Protein AF-A0A0D0QEH0-F1 (afdb_monomer_lite)

Secondary structure (DSSP, 8-state):
----SS-HHHHHHHHHHHHS-HHHHHHHHT-SS--TTTTT-B-TTSPBEEEEEEEETTEEEEEEEEHHHHTT-TT----S-SEEEHHHHHHHHHHHHHHHHT-HHHHHHHHHHHHHH-TT--HHHHHHHHHHTT--

Sequence (136 aa):
MHEPIVDLELWDAAHAVLSGNRNQRAGRTRSNEPALLRGLILTGTGAAMTPHHTKKGNRRYCYYVSMDVIQKRPTAKLRGPQRRPAAMVEEAVIGEIRRLLRAPDVIARTARALKKERSDLDEGTVTATFTQFEDL

Structure (mmCIF, N/CA/C/O backbone):
data_AF-A0A0D0QEH0-F1
#
_entry.id   AF-A0A0D0QEH0-F1
#
loop_
_atom_site.group_PDB
_atom_site.id
_atom_site.type_symbol
_atom_site.label_atom_id
_atom_site.label_alt_id
_atom_site.label_comp_id
_atom_site.label_asym_id
_atom_site.label_entity_id
_atom_site.label_seq_id
_atom_site.pdbx_PDB_ins_code
_atom_site.Cartn_x
_atom_site.Cartn_y
_atom_site.Cartn_z
_atom_site.occupancy
_atom_site.B_iso_or_equiv
_atom_site.auth_seq_id
_atom_site.auth_comp_id
_atom_site.auth_asym_id
_atom_site.auth_atom_id
_atom_site.pdbx_PDB_model_num
ATOM 1 N N . MET A 1 1 ? 5.332 -56.056 -3.956 1.00 58.22 1 MET A N 1
ATOM 2 C CA . MET A 1 1 ? 5.075 -55.045 -2.908 1.00 58.22 1 MET A CA 1
ATOM 3 C C . MET A 1 1 ? 6.423 -54.419 -2.592 1.00 58.22 1 MET A C 1
ATOM 5 O O . MET A 1 1 ? 7.369 -55.186 -2.479 1.00 58.22 1 MET A O 1
ATOM 9 N N . HIS A 1 2 ? 6.559 -53.093 -2.620 1.00 75.75 2 HIS A N 1
ATOM 10 C CA . HIS A 1 2 ? 7.855 -52.424 -2.452 1.00 75.75 2 HIS A CA 1
ATOM 11 C C . HIS A 1 2 ? 7.917 -51.716 -1.100 1.00 75.75 2 HIS A C 1
ATOM 13 O O . HIS A 1 2 ? 6.902 -51.199 -0.636 1.00 75.75 2 HIS A O 1
ATOM 19 N N . GLU A 1 3 ? 9.104 -51.720 -0.501 1.00 80.56 3 GLU A N 1
ATOM 20 C CA . GLU A 1 3 ? 9.405 -50.990 0.728 1.00 80.56 3 GLU A CA 1
ATOM 21 C C . GLU A 1 3 ? 9.300 -49.476 0.459 1.00 80.56 3 GLU A C 1
ATOM 23 O O . GLU A 1 3 ? 9.812 -49.008 -0.570 1.00 80.56 3 GLU A O 1
ATOM 28 N N . PRO A 1 4 ? 8.649 -48.694 1.335 1.00 82.50 4 PRO A N 1
ATOM 29 C CA . PRO A 1 4 ? 8.629 -47.244 1.213 1.00 82.50 4 PRO A CA 1
ATOM 30 C C . PRO A 1 4 ? 10.045 -46.667 1.323 1.00 82.50 4 PRO A C 1
ATOM 32 O O . PRO A 1 4 ? 10.810 -47.013 2.217 1.00 82.50 4 PRO A O 1
ATOM 35 N N . ILE A 1 5 ? 10.384 -45.748 0.418 1.00 88.75 5 ILE A N 1
ATOM 36 C CA . ILE A 1 5 ? 11.682 -45.048 0.415 1.00 88.75 5 ILE A CA 1
ATOM 37 C C . ILE A 1 5 ? 11.715 -43.943 1.483 1.00 88.75 5 ILE A C 1
ATOM 39 O O . ILE A 1 5 ? 12.780 -43.556 1.961 1.00 88.75 5 ILE A O 1
ATOM 43 N N . VAL A 1 6 ? 10.545 -43.413 1.838 1.00 88.81 6 VAL A N 1
ATOM 44 C CA . VAL A 1 6 ? 10.375 -42.321 2.793 1.00 88.81 6 VAL A CA 1
ATOM 45 C C . VAL A 1 6 ? 9.296 -42.727 3.781 1.00 88.81 6 VAL A C 1
ATOM 47 O O . VAL A 1 6 ? 8.277 -43.294 3.384 1.00 88.81 6 VAL A O 1
ATOM 50 N N . ASP A 1 7 ? 9.535 -42.428 5.051 1.00 89.50 7 ASP A N 1
ATOM 51 C CA . ASP A 1 7 ? 8.558 -42.642 6.108 1.00 89.50 7 ASP A CA 1
ATOM 52 C C . ASP A 1 7 ? 7.293 -41.797 5.886 1.00 89.50 7 ASP A C 1
ATOM 54 O O . ASP A 1 7 ? 7.357 -40.660 5.402 1.00 89.50 7 ASP A O 1
ATOM 58 N N . LEU A 1 8 ? 6.137 -42.361 6.238 1.00 86.62 8 LEU A N 1
ATOM 59 C CA . LEU A 1 8 ? 4.838 -41.750 5.971 1.00 86.62 8 LEU A CA 1
ATOM 60 C C . LEU A 1 8 ? 4.656 -40.458 6.775 1.00 86.62 8 LEU A C 1
ATOM 62 O O . LEU A 1 8 ? 4.140 -39.478 6.242 1.00 86.62 8 LEU A O 1
ATOM 66 N N . GLU A 1 9 ? 5.158 -40.405 8.012 1.00 87.81 9 GLU A N 1
ATOM 67 C CA . GLU A 1 9 ? 5.093 -39.187 8.826 1.00 87.81 9 GLU A CA 1
ATOM 68 C C . GLU A 1 9 ? 5.907 -38.044 8.201 1.00 87.81 9 GLU A C 1
ATOM 70 O O . GLU A 1 9 ? 5.455 -36.897 8.148 1.00 87.81 9 GLU A O 1
ATOM 75 N N . LEU A 1 10 ? 7.092 -38.351 7.660 1.00 89.06 10 LEU A N 1
ATOM 76 C CA . LEU A 1 10 ? 7.929 -37.373 6.962 1.00 89.06 10 LEU A CA 1
ATOM 77 C C . LEU A 1 10 ? 7.284 -36.906 5.648 1.00 89.06 10 LEU A C 1
ATOM 79 O O . LEU A 1 10 ? 7.356 -35.721 5.302 1.00 89.06 10 LEU A O 1
ATOM 83 N N . TRP A 1 11 ? 6.641 -37.822 4.927 1.00 89.44 11 TRP A N 1
ATOM 84 C CA . TRP A 1 11 ? 5.890 -37.528 3.710 1.00 89.44 11 TRP A CA 1
ATOM 85 C C . TRP A 1 11 ? 4.718 -36.576 3.980 1.00 89.44 11 TRP A C 1
ATOM 87 O O . TRP A 1 11 ? 4.594 -35.536 3.323 1.00 89.44 11 TRP A O 1
ATOM 97 N N . ASP A 1 12 ? 3.914 -36.875 4.997 1.00 87.94 12 ASP A N 1
ATOM 98 C CA . ASP A 1 12 ? 2.760 -36.065 5.378 1.00 87.94 12 ASP A CA 1
ATOM 99 C C . ASP A 1 12 ? 3.184 -34.697 5.918 1.00 87.94 12 ASP A C 1
ATOM 101 O O . ASP A 1 12 ? 2.591 -33.679 5.552 1.00 87.94 12 ASP A O 1
ATOM 105 N N . ALA A 1 13 ? 4.267 -34.624 6.698 1.00 84.25 13 ALA A N 1
ATOM 106 C CA . ALA A 1 13 ? 4.836 -33.356 7.148 1.00 84.25 13 ALA A CA 1
ATOM 107 C C . ALA A 1 13 ? 5.310 -32.488 5.967 1.00 84.25 13 ALA A C 1
ATOM 109 O O . ALA A 1 13 ? 5.016 -31.288 5.906 1.00 84.25 13 ALA A O 1
ATOM 110 N N . ALA A 1 14 ? 5.998 -33.081 4.984 1.00 84.88 14 ALA A N 1
ATOM 111 C CA . ALA A 1 14 ? 6.419 -32.374 3.778 1.00 84.88 14 ALA A CA 1
ATOM 112 C C . ALA A 1 14 ? 5.214 -31.890 2.955 1.00 84.88 14 ALA A C 1
ATOM 114 O O . ALA A 1 14 ? 5.211 -30.757 2.461 1.00 84.88 14 ALA A O 1
ATOM 115 N N . HIS A 1 15 ? 4.162 -32.701 2.840 1.00 82.94 15 HIS A N 1
ATOM 116 C CA . HIS A 1 15 ? 2.932 -32.321 2.152 1.00 82.94 15 HIS A CA 1
ATOM 117 C C . HIS A 1 15 ? 2.107 -31.272 2.897 1.00 82.94 15 HIS A C 1
ATOM 119 O O . HIS A 1 15 ? 1.581 -30.369 2.247 1.00 82.94 15 HIS A O 1
ATOM 125 N N . ALA A 1 16 ? 2.065 -31.294 4.227 1.00 83.12 16 ALA A N 1
ATOM 126 C CA . ALA A 1 16 ? 1.461 -30.240 5.039 1.00 83.12 16 ALA A CA 1
ATOM 127 C C . ALA A 1 16 ? 2.202 -28.906 4.870 1.00 83.12 16 ALA A C 1
ATOM 129 O O . ALA A 1 16 ? 1.586 -27.844 4.756 1.00 83.12 16 ALA A O 1
ATOM 130 N N . VAL A 1 17 ? 3.535 -28.946 4.765 1.00 73.69 17 VAL A N 1
ATOM 131 C CA . VAL A 1 17 ? 4.307 -27.762 4.391 1.00 73.69 17 VAL A CA 1
ATOM 132 C C . VAL A 1 17 ? 3.910 -27.333 2.982 1.00 73.69 17 VAL A C 1
ATOM 134 O O . VAL A 1 17 ? 3.536 -26.180 2.792 1.00 73.69 17 VAL A O 1
ATOM 137 N N . LEU A 1 18 ? 3.951 -28.223 1.988 1.00 74.19 18 LEU A N 1
ATOM 138 C CA . LEU A 1 18 ? 3.672 -27.911 0.581 1.00 74.19 18 LEU A CA 1
ATOM 139 C C . LEU A 1 18 ? 2.231 -27.450 0.300 1.00 74.19 18 LEU A C 1
ATOM 141 O O . LEU A 1 18 ? 2.066 -26.636 -0.610 1.00 74.19 18 LEU A O 1
ATOM 145 N N . SER A 1 19 ? 1.238 -27.874 1.082 1.00 75.31 19 SER A N 1
ATOM 146 C CA . SER A 1 19 ? -0.176 -27.500 0.929 1.00 75.31 19 SER A CA 1
ATOM 147 C C . SER A 1 19 ? -0.472 -26.051 1.332 1.00 75.31 19 SER A C 1
ATOM 149 O O . SER A 1 19 ? -1.428 -25.452 0.837 1.00 75.31 19 SER A O 1
ATOM 151 N N . GLY A 1 20 ? 0.371 -25.431 2.166 1.00 66.19 20 GLY A N 1
ATOM 152 C CA . GLY A 1 20 ? 0.239 -24.014 2.503 1.00 66.19 20 GLY A CA 1
ATOM 153 C C . GLY A 1 20 ? 0.344 -23.110 1.265 1.00 66.19 20 GLY A C 1
ATOM 154 O O . GLY A 1 20 ? 1.025 -23.430 0.293 1.00 66.19 20 GLY A O 1
ATOM 155 N N . ASN A 1 21 ? -0.251 -21.917 1.276 1.00 63.16 21 ASN A N 1
ATOM 156 C CA . ASN A 1 21 ? -0.190 -21.025 0.113 1.00 63.16 21 ASN A CA 1
ATOM 157 C C . ASN A 1 21 ? 1.269 -20.620 -0.211 1.00 63.16 21 ASN A C 1
ATOM 159 O O . ASN A 1 21 ? 1.898 -19.838 0.509 1.00 63.16 21 ASN A O 1
ATOM 163 N N . ARG A 1 22 ? 1.815 -21.150 -1.315 1.00 59.34 22 ARG A N 1
ATOM 164 C CA . ARG A 1 22 ? 3.182 -20.892 -1.811 1.00 59.34 22 AR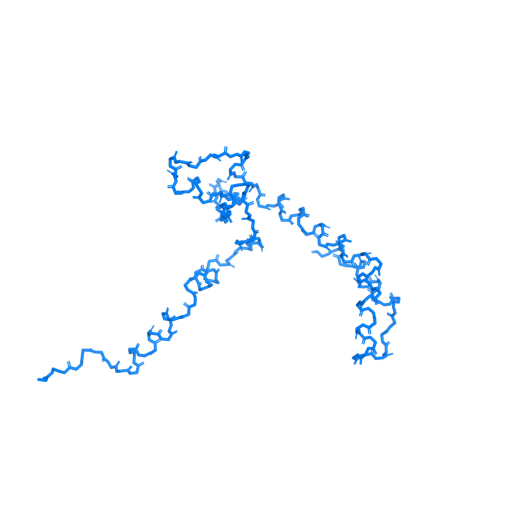G A CA 1
ATOM 165 C C . ARG A 1 22 ? 3.503 -19.394 -1.899 1.00 59.34 22 ARG A C 1
ATOM 167 O O . ARG A 1 22 ? 4.631 -18.990 -1.618 1.00 59.34 22 ARG A O 1
ATOM 174 N N . ASN A 1 23 ? 2.512 -18.560 -2.224 1.00 57.88 23 ASN A N 1
ATOM 175 C CA . ASN A 1 23 ? 2.677 -17.109 -2.353 1.00 57.88 23 ASN A CA 1
ATOM 176 C C . ASN A 1 23 ? 2.762 -16.387 -0.999 1.00 57.88 23 ASN A C 1
ATOM 178 O O . ASN A 1 23 ? 3.477 -15.381 -0.889 1.00 57.88 23 ASN A O 1
ATOM 182 N N . GLN A 1 24 ? 2.071 -16.906 0.022 1.00 58.47 24 GLN A N 1
ATOM 183 C CA . GLN A 1 24 ? 2.141 -16.403 1.397 1.00 58.47 24 GLN A CA 1
ATOM 184 C C . GLN A 1 24 ? 3.470 -16.799 2.056 1.00 58.47 24 GLN A C 1
ATOM 186 O O . GLN A 1 24 ? 4.136 -15.947 2.643 1.00 58.47 24 GLN A O 1
ATOM 191 N N . ARG A 1 25 ? 3.923 -18.048 1.864 1.00 55.06 25 ARG A N 1
ATOM 192 C CA . ARG A 1 25 ? 5.215 -18.542 2.380 1.00 55.06 25 ARG A CA 1
ATOM 193 C C . ARG A 1 25 ? 6.409 -17.803 1.776 1.00 55.06 25 ARG A C 1
ATOM 195 O O . ARG A 1 25 ? 7.204 -17.224 2.508 1.00 55.06 25 ARG A O 1
ATOM 202 N N . ALA A 1 26 ? 6.476 -17.701 0.446 1.00 56.75 26 ALA A N 1
ATOM 203 C CA . ALA A 1 26 ? 7.522 -16.925 -0.227 1.00 56.75 26 ALA A CA 1
ATOM 204 C C . ALA A 1 26 ? 7.473 -15.419 0.112 1.00 56.75 26 ALA A C 1
ATOM 206 O O . ALA A 1 26 ? 8.476 -14.724 -0.042 1.00 56.75 26 ALA A O 1
ATOM 207 N N . GLY A 1 27 ? 6.316 -14.915 0.558 1.00 55.44 27 GLY A N 1
ATOM 208 C CA . GLY A 1 27 ? 6.139 -13.550 1.053 1.00 55.44 27 GLY A CA 1
ATOM 209 C C . GLY A 1 27 ? 6.749 -13.317 2.431 1.00 55.44 27 GLY A C 1
ATOM 210 O O . GLY A 1 27 ? 7.501 -12.363 2.589 1.00 55.44 27 GLY A O 1
ATOM 211 N N . ARG A 1 28 ? 6.467 -14.207 3.394 1.00 53.19 28 ARG A N 1
ATOM 212 C CA . ARG A 1 28 ? 7.001 -14.145 4.769 1.00 53.19 28 ARG A CA 1
ATOM 213 C C . ARG A 1 28 ? 8.507 -14.390 4.841 1.00 53.19 28 ARG A C 1
ATOM 215 O O . ARG A 1 28 ? 9.178 -13.763 5.638 1.00 53.19 28 ARG A O 1
ATOM 222 N N . THR A 1 29 ? 9.072 -15.259 4.006 1.00 49.91 29 THR A N 1
ATOM 223 C CA . THR A 1 29 ? 10.527 -15.515 4.039 1.00 49.91 29 THR A CA 1
ATOM 224 C C . THR A 1 29 ? 11.343 -14.392 3.385 1.00 49.91 29 THR A C 1
ATOM 226 O O . THR A 1 29 ? 12.516 -14.214 3.691 1.00 49.91 29 THR A O 1
ATOM 229 N N . ARG A 1 30 ? 10.739 -13.604 2.482 1.00 53.03 30 ARG A N 1
ATOM 230 C CA . ARG A 1 30 ? 11.393 -12.464 1.808 1.00 53.03 30 ARG A CA 1
ATOM 231 C C . ARG A 1 30 ? 11.126 -11.116 2.491 1.00 53.03 30 ARG A C 1
ATOM 233 O O . ARG A 1 30 ? 11.596 -10.097 1.989 1.00 53.03 30 ARG A O 1
ATOM 240 N N . SER A 1 31 ? 10.395 -11.095 3.607 1.00 49.31 31 SER A N 1
ATOM 241 C CA . SER A 1 31 ? 9.918 -9.885 4.291 1.00 49.31 31 SER A CA 1
ATOM 242 C C . SER A 1 31 ? 10.971 -9.202 5.172 1.00 49.31 31 SER A C 1
ATOM 244 O O . SER A 1 31 ? 10.647 -8.741 6.261 1.00 49.31 31 SER A O 1
ATOM 246 N N . ASN A 1 32 ? 12.222 -9.105 4.717 1.00 53.06 32 ASN A N 1
ATOM 247 C CA . ASN A 1 32 ? 13.188 -8.222 5.383 1.00 53.06 32 ASN A CA 1
ATOM 248 C C . ASN A 1 32 ? 12.910 -6.734 5.096 1.00 53.06 32 ASN A C 1
ATOM 250 O O . ASN A 1 32 ? 13.555 -5.875 5.680 1.00 53.06 32 ASN A O 1
ATOM 254 N N . GLU A 1 33 ? 11.974 -6.413 4.195 1.00 58.16 33 GLU A N 1
ATOM 255 C CA . GLU A 1 33 ? 11.551 -5.038 3.920 1.00 58.16 33 GLU A CA 1
ATOM 256 C C . GLU A 1 33 ? 10.070 -5.033 3.505 1.00 58.16 33 GLU A C 1
ATOM 258 O O . GLU A 1 33 ? 9.674 -5.869 2.678 1.00 58.16 33 GLU A O 1
ATOM 263 N N . PRO A 1 34 ? 9.228 -4.163 4.087 1.00 63.91 34 PRO A N 1
ATOM 264 C CA . PRO A 1 34 ? 7.798 -4.176 3.829 1.00 63.91 34 PRO A CA 1
ATOM 265 C C . PRO A 1 34 ? 7.515 -3.620 2.432 1.00 63.91 34 PRO A C 1
ATOM 267 O O . PRO A 1 34 ? 7.830 -2.481 2.121 1.00 63.91 34 PRO A O 1
ATOM 270 N N . ALA A 1 35 ? 6.907 -4.444 1.582 1.00 77.56 35 ALA A N 1
ATOM 271 C CA . ALA A 1 35 ? 6.162 -3.974 0.422 1.00 77.56 35 ALA A CA 1
ATOM 272 C C . ALA A 1 35 ? 4.681 -4.022 0.799 1.00 77.56 35 ALA A C 1
ATOM 274 O O . ALA A 1 35 ? 4.037 -5.066 0.639 1.00 77.56 35 ALA A O 1
ATOM 275 N N . LEU A 1 36 ? 4.174 -2.922 1.361 1.00 84.31 36 LEU A N 1
ATOM 276 C CA . LEU A 1 36 ? 2.859 -2.858 2.013 1.00 84.31 36 LEU A CA 1
ATOM 277 C C . LEU A 1 36 ? 1.712 -3.208 1.061 1.00 84.31 36 LEU A C 1
ATOM 279 O O . LEU A 1 36 ? 0.708 -3.790 1.458 1.00 84.31 36 LEU A O 1
ATOM 283 N N . LEU A 1 37 ? 1.882 -2.890 -0.220 1.00 89.31 37 LEU A N 1
ATOM 284 C CA . LEU A 1 37 ? 0.839 -2.966 -1.238 1.00 89.31 37 LEU A CA 1
ATOM 285 C C . LEU A 1 37 ? 1.014 -4.166 -2.175 1.00 89.31 37 LEU A C 1
ATOM 287 O O . LEU A 1 37 ? 0.455 -4.211 -3.277 1.00 89.31 37 LEU A O 1
ATOM 291 N N . ARG A 1 38 ? 1.809 -5.160 -1.761 1.00 84.38 38 ARG A N 1
ATOM 292 C CA . ARG A 1 38 ? 2.034 -6.378 -2.542 1.00 84.38 38 ARG A CA 1
ATOM 293 C C . ARG A 1 38 ? 0.706 -7.076 -2.842 1.00 84.38 38 ARG A C 1
ATOM 295 O O . ARG A 1 38 ? 0.018 -7.536 -1.940 1.00 84.38 38 ARG A O 1
ATOM 302 N N . GLY A 1 39 ? 0.401 -7.224 -4.131 1.00 81.88 39 GLY A N 1
ATOM 303 C CA . GLY A 1 39 ? -0.815 -7.898 -4.595 1.00 81.88 39 GLY A CA 1
ATOM 304 C C . GLY A 1 39 ? -2.089 -7.055 -4.505 1.00 81.88 39 GLY A C 1
ATOM 305 O O . GLY A 1 39 ? -3.140 -7.550 -4.891 1.00 81.88 39 GLY A O 1
ATOM 306 N N . LEU A 1 40 ? -1.999 -5.803 -4.045 1.00 89.69 40 LEU A N 1
ATOM 307 C CA . LEU A 1 40 ? -3.131 -4.874 -3.974 1.00 89.69 40 LEU A CA 1
ATOM 308 C C . LEU A 1 40 ? -3.159 -3.898 -5.156 1.00 89.69 40 LEU A C 1
ATOM 310 O O . LEU A 1 40 ? -4.223 -3.439 -5.555 1.00 89.69 40 LEU A O 1
ATOM 314 N N . ILE A 1 41 ? -1.998 -3.589 -5.741 1.00 90.19 41 ILE A N 1
ATOM 315 C CA . ILE A 1 41 ? -1.913 -2.652 -6.865 1.00 90.19 41 ILE A CA 1
ATOM 316 C C . ILE A 1 41 ? -2.135 -3.390 -8.185 1.00 90.19 41 ILE A C 1
ATOM 318 O O . ILE A 1 41 ? -1.395 -4.319 -8.526 1.00 90.19 41 ILE A O 1
ATOM 322 N N . LEU A 1 42 ? -3.101 -2.906 -8.963 1.00 89.88 42 LEU A N 1
ATOM 323 C CA . LEU A 1 42 ? -3.359 -3.326 -10.335 1.00 89.88 42 LEU A CA 1
ATOM 324 C C . LEU A 1 42 ? -3.079 -2.169 -11.299 1.00 89.88 42 LEU A C 1
ATOM 326 O O . LEU A 1 42 ? -3.291 -0.997 -10.992 1.00 89.88 42 LEU A O 1
ATOM 330 N N . THR A 1 43 ? -2.593 -2.502 -12.487 1.00 86.81 43 THR A N 1
ATOM 331 C CA . THR A 1 43 ? -2.496 -1.561 -13.607 1.00 86.81 43 THR A CA 1
ATOM 332 C C . THR A 1 43 ? -3.869 -1.338 -14.247 1.00 86.81 43 THR A C 1
ATOM 334 O O . THR A 1 43 ? -4.801 -2.109 -14.024 1.00 86.81 43 THR A O 1
ATOM 337 N N . GLY A 1 44 ? -3.996 -0.327 -15.113 1.00 83.38 44 GLY A N 1
ATOM 338 C CA . GLY A 1 44 ? -5.240 -0.077 -15.857 1.00 83.38 44 GLY A CA 1
ATOM 339 C C . GLY A 1 44 ? -5.665 -1.214 -16.800 1.00 83.38 44 GLY A C 1
ATOM 340 O O . GLY A 1 44 ? -6.789 -1.208 -17.286 1.00 83.38 44 GLY A O 1
ATOM 341 N N . THR A 1 45 ? -4.791 -2.192 -17.062 1.00 81.25 45 THR A N 1
ATOM 342 C CA . THR A 1 45 ? -5.101 -3.418 -17.818 1.00 81.25 45 THR A CA 1
ATOM 343 C C . THR A 1 45 ? -5.476 -4.601 -16.922 1.00 81.25 45 THR A C 1
ATOM 345 O O . THR A 1 45 ? -5.694 -5.699 -17.425 1.00 81.25 45 THR A O 1
ATOM 348 N N . GLY A 1 46 ? -5.534 -4.408 -15.600 1.00 85.38 46 GLY A N 1
ATOM 349 C CA . GLY A 1 46 ? -5.828 -5.457 -14.622 1.00 85.38 46 GLY A CA 1
ATOM 350 C C . GLY A 1 46 ? -4.621 -6.315 -14.224 1.00 85.38 46 GLY A C 1
ATOM 351 O O . GLY A 1 46 ? -4.749 -7.186 -13.367 1.00 85.38 46 GLY A O 1
ATOM 352 N N . ALA A 1 47 ? -3.431 -6.080 -14.786 1.00 87.81 47 ALA A N 1
ATOM 353 C CA . ALA A 1 47 ? -2.232 -6.806 -14.374 1.00 87.81 47 ALA A CA 1
ATOM 354 C C . ALA A 1 47 ? -1.740 -6.331 -13.002 1.00 87.81 47 ALA A C 1
ATOM 356 O O . ALA A 1 47 ? -1.587 -5.128 -12.778 1.00 87.81 47 ALA A O 1
ATOM 357 N N . ALA A 1 48 ? -1.446 -7.275 -12.105 1.00 88.88 48 ALA A N 1
ATOM 358 C CA . ALA A 1 48 ? -0.920 -6.976 -10.779 1.00 88.88 48 ALA A CA 1
ATOM 359 C C . ALA A 1 48 ? 0.491 -6.374 -10.832 1.00 88.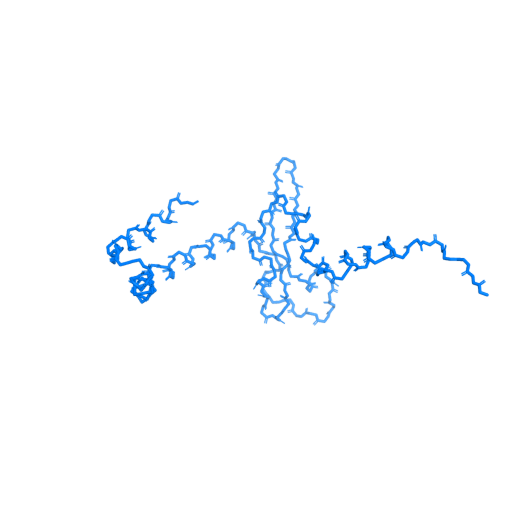88 48 ALA A C 1
ATOM 361 O O . ALA A 1 48 ? 1.310 -6.736 -11.685 1.00 88.88 48 ALA A O 1
ATOM 362 N N . MET A 1 49 ? 0.793 -5.488 -9.883 1.00 91.25 49 MET A N 1
ATOM 363 C CA . MET A 1 49 ? 2.133 -4.950 -9.681 1.00 91.25 49 MET A CA 1
ATOM 364 C C . MET A 1 49 ? 2.836 -5.671 -8.529 1.00 91.25 49 MET A C 1
ATOM 366 O O . MET A 1 49 ? 2.306 -5.810 -7.426 1.00 91.25 49 MET A O 1
ATOM 370 N N . THR A 1 50 ? 4.055 -6.133 -8.789 1.00 88.88 50 THR A N 1
ATOM 371 C CA . THR A 1 50 ? 4.878 -6.879 -7.832 1.00 88.88 50 THR A CA 1
ATOM 372 C C . THR A 1 50 ? 6.022 -5.996 -7.337 1.00 88.88 50 THR A C 1
ATOM 374 O O . THR A 1 50 ? 6.617 -5.280 -8.149 1.00 88.88 50 THR A O 1
ATOM 377 N N . PRO A 1 51 ? 6.361 -6.027 -6.035 1.00 90.25 51 PRO A N 1
ATOM 378 C CA . PRO A 1 51 ? 7.522 -5.314 -5.529 1.00 90.25 51 PRO A CA 1
ATOM 379 C C . PRO A 1 51 ? 8.811 -5.856 -6.155 1.00 90.25 51 PRO A C 1
ATOM 381 O O . PRO A 1 51 ? 9.068 -7.060 -6.178 1.00 90.25 51 PRO A O 1
ATOM 384 N N . HIS A 1 52 ? 9.635 -4.946 -6.645 1.00 88.12 52 HIS A N 1
ATOM 385 C CA . HIS A 1 52 ? 10.941 -5.183 -7.232 1.00 88.12 52 HIS A CA 1
ATOM 386 C C . HIS A 1 52 ? 11.924 -4.187 -6.626 1.00 88.12 52 HIS A C 1
ATOM 388 O O . HIS A 1 52 ? 11.564 -3.046 -6.352 1.00 88.12 52 HIS A O 1
ATOM 394 N N . HIS A 1 53 ? 13.180 -4.581 -6.445 1.00 88.12 53 HIS A N 1
ATOM 395 C CA . HIS A 1 53 ? 14.195 -3.666 -5.942 1.00 88.12 53 HIS A CA 1
ATOM 396 C C . HIS A 1 53 ? 15.483 -3.754 -6.750 1.00 88.12 53 HIS A C 1
ATOM 398 O O . HIS A 1 53 ? 15.808 -4.791 -7.322 1.00 88.12 53 HIS A O 1
ATOM 404 N N . THR A 1 54 ? 16.217 -2.652 -6.782 1.00 88.69 54 THR A N 1
ATOM 405 C CA . THR A 1 54 ? 17.591 -2.589 -7.279 1.00 88.69 54 THR A CA 1
ATOM 406 C C . THR A 1 54 ? 18.476 -1.959 -6.209 1.00 88.69 54 THR A C 1
ATOM 408 O O . THR A 1 54 ? 17.991 -1.266 -5.314 1.00 88.69 54 THR A O 1
ATOM 411 N N . LYS A 1 55 ? 19.782 -2.216 -6.260 1.00 91.44 55 LYS A N 1
ATOM 412 C CA . LYS A 1 55 ? 20.768 -1.566 -5.390 1.00 91.44 55 LYS A CA 1
ATOM 413 C C . LYS A 1 55 ? 21.792 -0.835 -6.253 1.00 91.44 55 LYS A C 1
ATOM 415 O O . LYS A 1 55 ? 22.217 -1.370 -7.274 1.00 91.44 55 LYS A O 1
ATOM 420 N N . LYS A 1 56 ? 22.178 0.373 -5.846 1.00 91.00 56 LYS A N 1
ATOM 421 C CA . LYS A 1 56 ? 23.307 1.126 -6.409 1.00 91.00 56 LYS A CA 1
ATOM 422 C C . LYS A 1 56 ? 24.169 1.614 -5.247 1.00 91.00 56 LYS A C 1
ATOM 424 O O . LYS A 1 56 ? 23.719 2.438 -4.451 1.00 91.00 56 LYS A O 1
ATOM 429 N N . GLY A 1 57 ? 25.385 1.081 -5.132 1.00 92.31 57 GLY A N 1
ATOM 430 C CA . GLY A 1 57 ? 26.218 1.277 -3.943 1.00 92.31 57 GLY A CA 1
ATOM 431 C C . GLY A 1 57 ? 25.480 0.816 -2.683 1.00 92.31 57 GLY A C 1
ATOM 432 O O . GLY A 1 57 ? 24.916 -0.277 -2.663 1.00 92.31 57 GLY A O 1
ATOM 433 N N . ASN A 1 58 ? 25.416 1.685 -1.672 1.00 89.75 58 ASN A N 1
ATOM 434 C CA . ASN A 1 58 ? 24.681 1.418 -0.433 1.00 89.75 58 ASN A CA 1
ATOM 435 C C . ASN A 1 58 ? 23.184 1.801 -0.494 1.00 89.75 58 ASN A C 1
ATOM 437 O O . ASN A 1 58 ? 22.457 1.624 0.481 1.00 89.75 58 ASN A O 1
ATOM 441 N N . ARG A 1 59 ? 22.691 2.346 -1.618 1.00 85.94 59 ARG A N 1
ATOM 442 C CA . ARG A 1 59 ? 21.286 2.762 -1.749 1.00 85.94 59 ARG A CA 1
ATOM 443 C C . ARG A 1 59 ? 20.449 1.663 -2.396 1.00 85.94 59 ARG A C 1
ATOM 445 O O . ARG A 1 59 ? 20.757 1.197 -3.494 1.00 85.94 59 ARG A O 1
ATOM 452 N N . ARG A 1 60 ? 19.353 1.285 -1.736 1.00 86.50 60 ARG A N 1
ATOM 453 C CA . ARG A 1 60 ? 18.309 0.412 -2.286 1.00 86.50 60 ARG A CA 1
ATOM 454 C C . ARG A 1 60 ? 17.177 1.258 -2.865 1.00 86.50 60 ARG A C 1
ATOM 456 O O . ARG A 1 60 ? 16.765 2.243 -2.262 1.00 86.50 60 ARG A O 1
ATOM 463 N N . TYR A 1 61 ? 16.686 0.862 -4.031 1.00 87.81 61 TYR A N 1
ATOM 464 C CA . TYR A 1 61 ? 15.546 1.472 -4.699 1.00 87.81 61 TYR A CA 1
ATOM 465 C C . TYR A 1 61 ? 14.452 0.426 -4.846 1.00 87.81 61 TYR A C 1
ATOM 467 O O . TYR A 1 61 ? 14.663 -0.595 -5.501 1.00 87.81 61 TYR A O 1
ATOM 475 N N . CYS A 1 62 ? 13.296 0.684 -4.247 1.00 90.81 62 CYS A N 1
ATOM 476 C CA . CYS A 1 62 ? 12.148 -0.213 -4.265 1.00 90.81 62 CYS A CA 1
ATOM 477 C C . CYS A 1 62 ? 11.060 0.353 -5.187 1.00 90.81 62 CYS A C 1
ATOM 479 O O . CYS A 1 62 ? 10.781 1.554 -5.185 1.00 90.81 62 CYS A O 1
ATOM 481 N N . TYR A 1 63 ? 10.458 -0.518 -5.991 1.00 91.62 63 TYR A N 1
ATOM 482 C CA . TYR A 1 63 ? 9.453 -0.182 -6.992 1.00 91.62 63 TYR A CA 1
ATOM 483 C C . TYR A 1 63 ? 8.337 -1.222 -7.005 1.00 91.62 63 TYR A C 1
ATOM 485 O O . TYR A 1 63 ? 8.598 -2.408 -6.840 1.00 91.62 63 TYR A O 1
ATOM 493 N N . TYR A 1 64 ? 7.120 -0.812 -7.331 1.00 92.94 64 TYR A N 1
ATOM 494 C CA . TYR A 1 64 ? 6.088 -1.717 -7.830 1.00 92.94 64 TYR A CA 1
ATOM 495 C C . TYR A 1 64 ? 6.199 -1.803 -9.352 1.00 92.94 64 TYR A C 1
ATOM 497 O O . TYR A 1 64 ? 6.276 -0.774 -10.026 1.00 92.94 64 TYR A O 1
ATOM 505 N N . VAL A 1 65 ? 6.234 -3.015 -9.906 1.00 91.62 65 VAL A N 1
ATOM 506 C CA . VAL A 1 65 ? 6.429 -3.253 -11.346 1.00 91.62 65 VAL A CA 1
ATOM 507 C C . VAL A 1 65 ? 5.320 -4.141 -11.892 1.00 91.62 65 VAL A C 1
ATOM 509 O O . VAL A 1 65 ? 4.995 -5.161 -11.287 1.00 91.62 65 VAL A O 1
ATOM 512 N N . SER A 1 66 ? 4.750 -3.764 -13.038 1.00 90.12 66 SER A N 1
ATOM 513 C CA . SER A 1 66 ? 3.709 -4.551 -13.710 1.00 90.12 66 SER A CA 1
ATOM 514 C C . SER A 1 66 ? 4.197 -5.954 -14.082 1.00 90.12 66 SER A C 1
ATOM 516 O O . SER A 1 66 ? 5.273 -6.118 -14.668 1.00 90.12 66 SER A O 1
ATOM 518 N N . MET A 1 67 ? 3.378 -6.970 -13.801 1.00 87.69 67 MET A N 1
ATOM 519 C CA . MET A 1 67 ? 3.649 -8.348 -14.216 1.00 87.69 67 MET A CA 1
ATOM 520 C C . MET A 1 67 ? 3.711 -8.5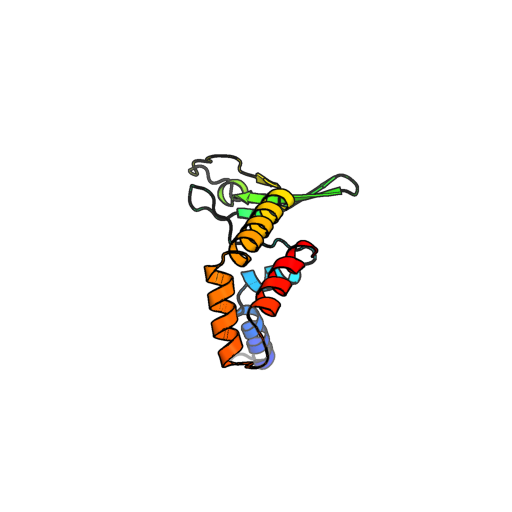18 -15.735 1.00 87.69 67 MET A C 1
ATOM 522 O O . MET A 1 67 ? 4.461 -9.373 -16.202 1.00 87.69 67 MET A O 1
ATOM 526 N N . ASP A 1 68 ? 3.002 -7.690 -16.505 1.00 87.00 68 ASP A N 1
ATOM 527 C CA . ASP A 1 68 ? 3.077 -7.722 -17.970 1.00 87.00 68 ASP A CA 1
ATOM 528 C C . ASP A 1 68 ? 4.490 -7.373 -18.467 1.00 87.00 68 ASP A C 1
ATOM 530 O O . ASP A 1 68 ? 4.996 -7.999 -19.400 1.00 87.00 68 ASP A O 1
ATOM 534 N N . VAL A 1 69 ? 5.165 -6.436 -17.788 1.00 85.19 69 VAL A N 1
ATOM 535 C CA . VAL A 1 69 ? 6.558 -6.063 -18.081 1.00 85.19 69 VAL A CA 1
ATOM 536 C C . VAL A 1 69 ? 7.539 -7.123 -17.610 1.00 85.19 69 VAL A C 1
ATOM 538 O O . VAL A 1 69 ? 8.471 -7.454 -18.340 1.00 85.19 69 VAL A O 1
ATOM 541 N N . ILE A 1 70 ? 7.333 -7.680 -16.415 1.00 84.62 70 ILE A N 1
ATOM 542 C CA . ILE A 1 70 ? 8.200 -8.741 -15.883 1.00 84.62 70 ILE A CA 1
ATOM 543 C C . ILE A 1 70 ? 8.151 -9.979 -16.787 1.00 84.62 70 ILE A C 1
ATOM 545 O O . ILE A 1 70 ? 9.189 -10.555 -17.098 1.00 84.62 70 ILE A O 1
ATOM 549 N N . GLN A 1 71 ? 6.957 -10.367 -17.238 1.00 84.62 71 GLN A N 1
ATOM 550 C CA . GLN A 1 71 ? 6.751 -11.535 -18.098 1.00 84.62 71 GLN A CA 1
ATOM 551 C C . GLN A 1 71 ? 6.970 -11.244 -19.590 1.00 84.62 71 GLN A C 1
ATOM 553 O O . GLN A 1 71 ? 6.782 -12.145 -20.402 1.00 84.62 71 GLN A O 1
ATOM 558 N N . LYS A 1 72 ? 7.359 -10.012 -19.961 1.00 80.00 72 LYS A N 1
ATOM 559 C CA . LYS A 1 72 ? 7.562 -9.571 -21.353 1.00 80.00 72 LYS A CA 1
ATOM 560 C C . LYS A 1 72 ? 6.402 -9.964 -22.278 1.00 80.00 72 LYS A C 1
ATOM 562 O O . LYS A 1 72 ? 6.629 -10.445 -23.385 1.00 80.00 72 LYS A O 1
ATOM 567 N N . ARG A 1 73 ? 5.156 -9.806 -21.822 1.00 74.62 73 ARG A N 1
ATOM 568 C CA . ARG A 1 73 ? 3.986 -10.264 -22.584 1.00 74.62 73 ARG A CA 1
ATOM 569 C C . ARG A 1 73 ? 3.837 -9.431 -23.865 1.00 74.62 73 ARG A C 1
ATOM 571 O O . ARG A 1 73 ? 3.547 -8.241 -23.760 1.00 74.62 73 ARG A O 1
ATOM 578 N N . PRO A 1 74 ? 3.990 -10.025 -25.062 1.00 65.81 74 PRO A N 1
ATOM 579 C CA . PRO A 1 74 ? 4.048 -9.271 -26.317 1.00 65.81 74 PRO A CA 1
ATOM 580 C C . PRO A 1 74 ? 2.712 -8.610 -26.691 1.00 65.81 74 PRO A C 1
ATOM 582 O O . PRO A 1 74 ? 2.694 -7.604 -27.390 1.00 65.81 74 PRO A O 1
ATOM 585 N N . THR A 1 75 ? 1.591 -9.140 -26.201 1.00 71.12 75 THR A N 1
ATOM 586 C CA . THR A 1 75 ? 0.235 -8.626 -26.456 1.00 71.12 75 THR A CA 1
ATOM 587 C C . THR A 1 75 ? -0.252 -7.617 -25.415 1.00 71.12 75 THR A C 1
ATOM 589 O O . THR A 1 75 ? -1.329 -7.039 -25.577 1.00 71.12 75 THR A O 1
ATOM 592 N N . ALA A 1 76 ? 0.507 -7.381 -24.340 1.00 71.38 76 ALA A N 1
ATOM 593 C CA . ALA A 1 76 ? 0.090 -6.462 -23.293 1.00 71.38 76 ALA A CA 1
ATOM 594 C C . ALA A 1 76 ? 0.215 -5.009 -23.771 1.00 71.38 76 ALA A C 1
ATOM 596 O O . ALA A 1 76 ? 1.308 -4.507 -24.037 1.00 71.38 76 ALA A O 1
ATOM 597 N N . LYS A 1 77 ? -0.913 -4.296 -23.842 1.00 74.81 77 LYS A N 1
ATOM 598 C CA . LYS A 1 77 ? -0.915 -2.848 -24.084 1.00 74.81 77 LYS A CA 1
ATOM 599 C C . LYS A 1 77 ? -0.452 -2.132 -22.816 1.00 74.81 77 LYS A C 1
ATOM 601 O O . LYS A 1 77 ? -1.257 -1.834 -21.938 1.00 74.81 77 LYS A O 1
ATOM 606 N N . LEU A 1 78 ? 0.845 -1.852 -22.724 1.00 75.31 78 LEU A N 1
ATOM 607 C CA . LEU A 1 78 ? 1.437 -1.128 -21.601 1.00 75.31 78 LEU A CA 1
ATOM 608 C C . LEU A 1 78 ? 0.916 0.318 -21.576 1.00 75.31 78 LEU A C 1
ATOM 610 O O . LEU A 1 78 ? 1.364 1.166 -22.345 1.00 75.31 78 LEU A O 1
ATOM 614 N N . ARG A 1 79 ? -0.057 0.606 -20.705 1.00 71.44 79 ARG A N 1
ATOM 615 C CA . ARG A 1 79 ? -0.579 1.964 -20.492 1.00 71.44 79 ARG A CA 1
ATOM 61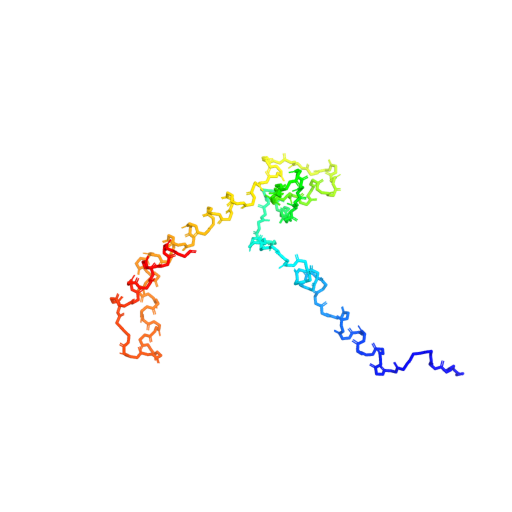6 C C . ARG A 1 79 ? 0.016 2.573 -19.225 1.00 71.44 79 ARG A C 1
ATOM 618 O O . ARG A 1 79 ? -0.066 1.984 -18.150 1.00 71.44 79 ARG A O 1
ATOM 625 N N . GLY A 1 80 ? 0.584 3.771 -19.362 1.00 75.06 80 GLY A N 1
ATOM 626 C CA . GLY A 1 80 ? 1.187 4.528 -18.264 1.00 75.06 80 GLY A CA 1
ATOM 627 C C . GLY A 1 80 ? 2.526 3.965 -17.753 1.00 75.06 80 GLY A C 1
ATOM 628 O O . GLY A 1 80 ? 3.073 3.016 -18.324 1.00 75.06 80 GLY A O 1
ATOM 629 N N . PRO A 1 81 ? 3.083 4.557 -16.680 1.00 80.19 81 PRO A N 1
ATOM 630 C CA . PRO A 1 81 ? 4.349 4.130 -16.088 1.00 80.19 81 PRO A CA 1
ATOM 631 C C . PRO A 1 81 ? 4.303 2.700 -15.543 1.00 80.19 81 PRO A C 1
ATOM 633 O O . PRO A 1 81 ? 3.489 2.365 -14.685 1.00 80.19 81 PRO A O 1
ATOM 636 N N . GLN A 1 82 ? 5.230 1.868 -16.017 1.00 85.00 82 GLN A N 1
ATOM 637 C CA . GLN A 1 82 ? 5.290 0.438 -15.693 1.00 85.00 82 GLN A CA 1
ATOM 638 C C . GLN A 1 82 ? 6.015 0.117 -14.386 1.00 85.00 82 GLN A C 1
ATOM 640 O O . GLN A 1 82 ? 5.936 -1.003 -13.876 1.00 85.00 82 GLN A O 1
ATOM 645 N N . ARG A 1 83 ? 6.746 1.102 -13.865 1.00 89.56 83 ARG A N 1
ATOM 646 C CA . ARG A 1 83 ? 7.433 1.056 -12.581 1.00 89.56 83 ARG A CA 1
ATOM 647 C C . ARG A 1 83 ? 6.967 2.253 -11.771 1.00 89.56 83 ARG A C 1
ATOM 649 O O . ARG A 1 83 ? 6.963 3.372 -12.282 1.00 89.56 83 ARG A O 1
ATOM 656 N N . ARG A 1 84 ? 6.574 2.019 -10.526 1.00 91.44 84 ARG A N 1
ATOM 657 C CA . ARG A 1 84 ? 6.163 3.059 -9.582 1.00 91.44 84 ARG A CA 1
ATOM 658 C C . ARG A 1 84 ? 7.104 3.035 -8.383 1.00 91.44 84 ARG A C 1
ATOM 660 O O . ARG A 1 84 ? 7.316 1.942 -7.861 1.00 91.44 84 ARG A O 1
ATOM 667 N N . PRO A 1 85 ? 7.689 4.167 -7.956 1.00 91.75 85 PRO A N 1
ATOM 668 C CA . PRO A 1 85 ? 8.500 4.205 -6.740 1.00 91.75 85 PRO A CA 1
ATOM 669 C C . PRO A 1 85 ? 7.673 3.735 -5.541 1.00 91.75 85 PRO A C 1
ATOM 671 O O . PRO A 1 85 ? 6.567 4.229 -5.344 1.00 91.75 85 PRO A O 1
ATOM 674 N N . ALA A 1 86 ? 8.185 2.773 -4.770 1.00 91.12 86 ALA A N 1
ATOM 675 C CA . ALA A 1 86 ? 7.431 2.180 -3.666 1.00 91.12 86 ALA A CA 1
ATOM 676 C C . ALA A 1 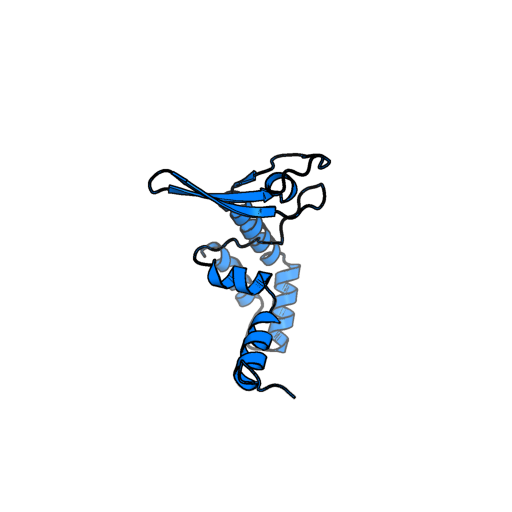86 ? 7.098 3.221 -2.591 1.00 91.12 86 ALA A C 1
ATOM 678 O O . ALA A 1 86 ? 5.928 3.365 -2.269 1.00 91.12 86 ALA A O 1
ATOM 679 N N . ALA A 1 87 ? 8.089 4.013 -2.162 1.00 88.94 87 ALA A N 1
ATOM 680 C CA . ALA A 1 87 ? 7.912 5.061 -1.152 1.00 88.94 87 ALA A CA 1
ATOM 681 C C . ALA A 1 87 ? 6.769 6.022 -1.506 1.00 88.94 87 ALA A C 1
ATOM 683 O O . ALA A 1 87 ? 5.826 6.159 -0.745 1.00 88.94 87 ALA A O 1
ATOM 684 N N . MET A 1 88 ? 6.781 6.581 -2.720 1.00 91.38 88 MET A N 1
ATOM 685 C CA . MET A 1 88 ? 5.741 7.511 -3.172 1.00 91.38 88 MET A CA 1
ATOM 686 C C . MET A 1 88 ? 4.340 6.883 -3.177 1.00 91.38 88 MET A C 1
ATOM 688 O O . MET A 1 88 ? 3.371 7.528 -2.791 1.00 91.38 88 MET A O 1
ATOM 692 N N . VAL A 1 89 ? 4.207 5.640 -3.656 1.00 91.81 89 VAL A N 1
ATOM 693 C CA . VAL A 1 89 ? 2.891 4.980 -3.709 1.00 91.81 89 VAL A CA 1
ATOM 694 C C . VAL A 1 89 ? 2.411 4.625 -2.306 1.00 91.81 89 VAL A C 1
ATOM 696 O O . VAL A 1 89 ? 1.235 4.796 -2.003 1.00 91.81 89 VAL A O 1
ATOM 699 N N . GLU A 1 90 ? 3.303 4.134 -1.454 1.00 91.44 90 GLU A N 1
ATOM 700 C CA . GLU A 1 90 ? 2.978 3.764 -0.080 1.00 91.44 90 GLU A CA 1
ATOM 701 C C . GLU A 1 90 ? 2.608 4.988 0.752 1.00 91.44 90 GLU A C 1
ATOM 703 O O . GLU A 1 90 ? 1.568 4.964 1.399 1.00 91.44 90 GLU A O 1
ATOM 708 N N . GLU A 1 91 ? 3.365 6.081 0.655 1.00 90.69 91 GLU A N 1
ATOM 709 C CA . GLU A 1 91 ? 3.045 7.360 1.297 1.00 90.69 91 GLU A CA 1
ATOM 710 C C . GLU A 1 91 ? 1.672 7.882 0.864 1.00 90.69 91 GLU A C 1
ATOM 712 O O . GLU A 1 91 ? 0.871 8.277 1.710 1.00 90.69 91 GLU A O 1
ATOM 717 N N . ALA A 1 92 ? 1.354 7.825 -0.434 1.00 92.94 92 ALA A N 1
ATOM 718 C CA . ALA A 1 92 ? 0.047 8.246 -0.932 1.00 92.94 92 ALA A CA 1
ATOM 719 C C . ALA A 1 92 ? -1.096 7.390 -0.361 1.00 92.94 92 ALA A C 1
ATOM 721 O O . ALA A 1 92 ? -2.126 7.925 0.048 1.00 92.94 92 ALA A O 1
ATOM 722 N N . VAL A 1 93 ? -0.920 6.066 -0.303 1.00 93.00 93 VAL A N 1
ATOM 723 C CA . VAL A 1 93 ? -1.940 5.161 0.248 1.00 93.00 93 VAL A CA 1
ATOM 724 C C . VAL A 1 93 ? -2.079 5.330 1.760 1.00 93.00 93 VAL A C 1
ATOM 726 O O . VAL A 1 93 ? -3.200 5.384 2.258 1.00 93.00 93 VAL A O 1
ATOM 729 N N . ILE A 1 94 ? -0.973 5.457 2.493 1.00 90.69 94 ILE A N 1
ATOM 730 C CA . ILE A 1 94 ? -0.985 5.713 3.939 1.00 90.69 94 ILE A CA 1
ATOM 731 C C . ILE A 1 94 ? -1.687 7.042 4.228 1.00 90.69 94 ILE A C 1
ATOM 733 O O . ILE A 1 94 ? -2.560 7.094 5.093 1.00 90.69 94 ILE A O 1
ATOM 737 N N . GLY A 1 95 ? -1.360 8.096 3.477 1.00 91.19 95 GLY A N 1
ATOM 738 C CA . GLY A 1 95 ? -2.009 9.398 3.597 1.00 91.19 95 GLY A CA 1
ATOM 739 C C . GLY A 1 95 ? -3.517 9.319 3.364 1.00 91.19 95 GLY A C 1
ATOM 740 O O . GLY A 1 95 ? -4.294 9.876 4.140 1.00 91.19 95 GLY A O 1
ATOM 741 N N . GLU A 1 96 ? -3.947 8.565 2.352 1.00 92.56 96 GLU A N 1
ATOM 742 C CA . GLU A 1 96 ? -5.370 8.379 2.067 1.00 92.56 96 GLU A CA 1
ATOM 743 C C . GLU A 1 96 ? -6.086 7.561 3.149 1.00 92.56 96 GLU A C 1
ATOM 745 O O . GLU A 1 96 ? -7.180 7.928 3.576 1.00 92.56 96 GLU A O 1
ATOM 750 N N . ILE A 1 97 ? -5.461 6.499 3.666 1.00 91.19 97 ILE A N 1
ATOM 751 C CA . ILE A 1 97 ? -6.003 5.731 4.795 1.00 91.19 97 ILE A CA 1
ATOM 752 C C . ILE A 1 97 ? -6.167 6.641 6.017 1.00 91.19 97 ILE A C 1
ATOM 754 O O . ILE A 1 97 ? -7.238 6.664 6.621 1.00 91.19 97 ILE A O 1
ATOM 758 N N . ARG A 1 98 ? -5.155 7.452 6.347 1.00 88.81 98 ARG A N 1
ATOM 759 C CA . ARG A 1 98 ? -5.230 8.437 7.441 1.00 88.81 98 ARG A CA 1
ATOM 760 C C . ARG A 1 98 ? -6.359 9.441 7.228 1.00 88.81 98 ARG A C 1
ATOM 762 O O . ARG A 1 98 ? -7.086 9.762 8.164 1.00 88.81 98 ARG A O 1
ATOM 769 N N . ARG A 1 99 ? -6.549 9.922 5.997 1.00 89.88 99 ARG A N 1
ATOM 770 C CA . ARG A 1 99 ? -7.656 10.821 5.648 1.00 89.88 99 ARG A CA 1
ATOM 771 C C . ARG A 1 99 ? -9.017 10.160 5.881 1.00 89.88 99 ARG A C 1
ATOM 773 O O . ARG A 1 99 ? -9.891 10.791 6.466 1.00 89.88 99 ARG A O 1
ATOM 780 N N . LEU A 1 100 ? -9.190 8.908 5.456 1.00 90.00 100 LEU A N 1
ATOM 781 C CA . LEU A 1 100 ? -10.437 8.158 5.640 1.00 90.00 100 LEU A CA 1
ATOM 782 C C . LEU A 1 100 ? -10.739 7.882 7.115 1.00 90.00 100 LEU A C 1
ATOM 784 O O . LEU A 1 100 ? -11.889 8.005 7.526 1.00 90.00 100 LEU A O 1
ATOM 788 N N . LEU A 1 101 ? -9.723 7.565 7.920 1.00 86.00 101 LEU A N 1
ATOM 789 C CA . LEU A 1 101 ? -9.888 7.357 9.362 1.00 86.00 101 LEU A CA 1
ATOM 790 C C . LEU A 1 101 ? -10.370 8.619 10.096 1.00 86.00 101 LEU A C 1
ATOM 792 O O . LEU A 1 101 ? -11.049 8.504 11.111 1.00 86.00 101 LEU A O 1
ATOM 796 N N . ARG A 1 102 ? -10.081 9.812 9.560 1.00 84.75 102 ARG A N 1
ATOM 797 C CA . ARG A 1 102 ? -10.562 11.101 10.087 1.00 84.75 102 ARG A CA 1
ATOM 798 C C . ARG A 1 102 ? -11.965 11.489 9.611 1.00 84.75 102 ARG A C 1
ATOM 800 O O . ARG A 1 102 ? -12.474 12.529 10.023 1.00 84.75 102 ARG A O 1
ATOM 807 N N . ALA A 1 103 ? -12.595 10.710 8.730 1.00 89.50 103 ALA A N 1
ATOM 808 C CA . ALA A 1 103 ? -13.944 11.026 8.278 1.00 89.50 103 ALA A CA 1
ATOM 809 C C . ALA A 1 103 ? -14.922 10.967 9.472 1.00 89.50 103 ALA A C 1
ATOM 811 O O . ALA A 1 103 ? -14.920 9.960 10.187 1.00 89.50 103 ALA A O 1
ATOM 812 N N . PRO A 1 104 ? -15.784 11.985 9.675 1.00 85.56 104 PRO A N 1
ATOM 813 C CA . PRO A 1 104 ? -16.719 12.021 10.803 1.00 85.56 104 PRO A CA 1
ATOM 814 C C . PRO A 1 104 ? -17.573 10.755 10.912 1.00 85.56 104 PRO A C 1
ATOM 816 O O . PRO A 1 104 ? -17.766 10.231 12.004 1.00 85.56 104 PRO A O 1
ATOM 819 N N . ASP A 1 105 ? -17.996 10.197 9.776 1.00 89.31 105 ASP A N 1
ATOM 820 C CA . ASP A 1 105 ? -18.769 8.954 9.729 1.00 89.31 105 ASP A CA 1
ATOM 821 C C . ASP A 1 105 ? -17.984 7.745 10.256 1.00 89.31 105 ASP A C 1
ATOM 823 O O . ASP A 1 105 ? -18.545 6.877 10.928 1.00 89.31 105 ASP A O 1
ATOM 827 N N . VAL A 1 106 ? -16.680 7.676 9.968 1.00 87.25 106 VAL A N 1
ATOM 828 C CA . VAL A 1 106 ? -15.799 6.600 10.443 1.00 87.25 106 VAL A CA 1
ATOM 829 C C . VAL A 1 106 ? -15.558 6.747 11.940 1.00 87.25 106 VAL A C 1
ATOM 831 O O . VAL A 1 106 ? -15.661 5.755 12.665 1.00 87.25 106 VAL A O 1
ATOM 834 N N . ILE A 1 107 ? -15.318 7.969 12.417 1.00 86.56 107 ILE A N 1
ATOM 835 C CA . ILE A 1 107 ? -15.148 8.260 13.845 1.00 86.56 107 ILE A CA 1
ATOM 836 C C . ILE A 1 107 ? -16.427 7.913 14.612 1.00 86.56 107 ILE A C 1
ATOM 838 O O . ILE A 1 107 ? -16.376 7.107 15.540 1.00 86.56 107 ILE A O 1
ATOM 842 N N . ALA A 1 108 ? -17.582 8.416 14.172 1.00 85.94 108 ALA A N 1
ATOM 843 C CA . ALA A 1 108 ? -18.870 8.168 14.811 1.00 85.94 108 ALA A CA 1
ATOM 844 C C . ALA A 1 108 ? -19.227 6.674 14.815 1.00 85.94 108 ALA A C 1
ATOM 846 O O . ALA A 1 108 ? -19.691 6.134 15.823 1.00 85.94 108 ALA A O 1
ATOM 847 N N . ARG A 1 109 ? -18.986 5.963 13.703 1.00 87.25 109 ARG A N 1
ATOM 848 C CA . ARG A 1 109 ? -19.207 4.511 13.630 1.00 87.25 109 ARG A CA 1
ATOM 849 C C . ARG A 1 109 ? -18.290 3.754 14.588 1.00 87.25 109 ARG A C 1
ATOM 851 O O . ARG A 1 109 ? -18.753 2.821 15.244 1.00 87.25 109 ARG A O 1
ATOM 858 N N . THR A 1 110 ? -17.025 4.154 14.679 1.00 86.56 110 THR A N 1
ATOM 859 C CA . THR A 1 110 ? -16.046 3.525 15.573 1.00 86.56 110 THR A CA 1
ATOM 860 C C . THR A 1 110 ? -16.389 3.795 17.034 1.00 86.56 110 THR A C 1
ATOM 862 O O . THR A 1 110 ? -16.425 2.856 17.822 1.00 86.56 110 THR A O 1
ATOM 865 N N . ALA A 1 111 ? -16.746 5.031 17.391 1.00 85.31 111 ALA A N 1
ATOM 866 C CA . ALA A 1 111 ? -17.184 5.392 18.737 1.00 85.31 111 ALA A CA 1
ATOM 867 C C . ALA A 1 111 ? -18.434 4.605 19.161 1.00 85.31 111 ALA A C 1
ATOM 869 O O . ALA A 1 111 ? -18.476 4.049 20.257 1.00 85.31 111 ALA A O 1
ATOM 870 N N . ARG A 1 112 ? -19.428 4.461 18.272 1.00 85.69 112 ARG A N 1
ATOM 871 C CA . ARG A 1 112 ? -20.622 3.634 18.532 1.00 85.69 112 ARG A CA 1
ATOM 872 C C . ARG A 1 112 ? -20.286 2.156 18.725 1.00 85.69 112 ARG A C 1
ATOM 874 O O . ARG A 1 112 ? -20.869 1.519 19.599 1.00 85.69 112 ARG A O 1
ATOM 881 N N . ALA A 1 113 ? -19.382 1.610 17.910 1.00 86.94 113 ALA A N 1
ATOM 882 C CA . ALA A 1 113 ? -18.949 0.221 18.030 1.00 86.94 113 ALA A CA 1
ATOM 883 C C . ALA A 1 113 ? -18.190 -0.013 19.346 1.00 86.94 113 ALA A C 1
ATOM 885 O O . ALA A 1 113 ? -18.515 -0.947 20.074 1.00 86.94 113 ALA A O 1
ATOM 886 N N . LEU A 1 114 ? -17.261 0.883 19.694 1.00 85.69 114 LEU A N 1
ATOM 887 C CA . LEU A 1 114 ? -16.491 0.812 20.934 1.00 85.69 114 LEU A CA 1
ATOM 888 C C . LEU A 1 114 ? -17.375 0.963 22.167 1.00 85.69 114 LEU A C 1
ATOM 890 O O . LEU A 1 114 ? -17.234 0.175 23.090 1.00 85.69 114 LEU A O 1
ATOM 894 N N . LYS A 1 115 ? -18.355 1.874 22.163 1.00 82.44 115 LYS A N 1
ATOM 895 C CA . LYS A 1 115 ? -19.293 2.050 23.286 1.00 82.44 115 LYS A CA 1
ATOM 896 C C . LYS A 1 115 ? -20.074 0.775 23.631 1.00 82.44 115 LYS A C 1
ATOM 898 O O . LYS A 1 115 ? -20.490 0.606 24.774 1.00 82.44 115 LYS A O 1
ATOM 903 N N . LY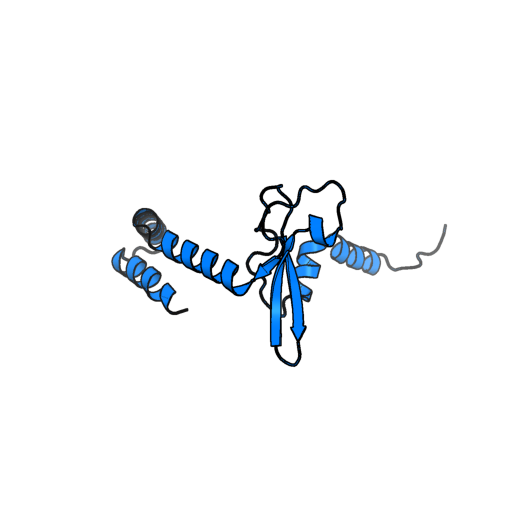S A 1 116 ? -20.273 -0.127 22.661 1.00 81.69 116 LYS A N 1
ATOM 904 C CA . LYS A 1 116 ? -20.927 -1.429 22.870 1.00 81.69 116 LYS A CA 1
ATOM 905 C C . LYS A 1 116 ? -20.029 -2.434 23.606 1.00 81.69 116 LYS A C 1
ATOM 907 O O . LYS A 1 116 ? -20.550 -3.284 24.318 1.00 81.69 116 LYS A O 1
ATOM 912 N N . GLU A 1 117 ? -18.713 -2.348 23.428 1.00 81.75 117 GLU A N 1
ATOM 913 C CA . GLU A 1 117 ? -17.725 -3.264 24.024 1.00 81.75 117 GLU A CA 1
ATOM 914 C C . GLU A 1 117 ? -17.061 -2.689 25.288 1.00 81.75 117 GLU A C 1
ATOM 916 O O . GLU A 1 117 ? -16.673 -3.429 26.188 1.00 81.75 117 GLU A O 1
ATOM 921 N N . ARG A 1 118 ? -16.942 -1.362 25.354 1.00 79.31 118 ARG A N 1
ATOM 922 C CA . ARG A 1 118 ? -16.218 -0.565 26.349 1.00 79.31 118 ARG A CA 1
ATOM 923 C C . ARG A 1 118 ? -17.001 0.727 26.604 1.00 79.31 118 ARG A C 1
ATOM 925 O O . ARG A 1 118 ? -16.829 1.726 25.907 1.00 79.31 118 ARG A O 1
ATOM 932 N N . SER A 1 119 ? -17.901 0.709 27.586 1.00 74.69 119 SER A N 1
ATOM 933 C CA . SER A 1 119 ? -18.769 1.856 27.911 1.00 74.69 119 SER A CA 1
ATOM 934 C C . SER A 1 119 ? -18.037 3.036 28.563 1.00 74.69 119 SER A C 1
ATOM 936 O O . SER A 1 119 ? -18.629 4.094 28.744 1.00 74.69 119 SER A O 1
ATOM 938 N N . ASP A 1 120 ? -16.777 2.839 28.947 1.00 79.56 120 ASP A N 1
ATOM 939 C CA . ASP A 1 120 ? -15.875 3.829 29.539 1.00 79.56 120 ASP A CA 1
ATOM 940 C C . ASP A 1 120 ? -15.222 4.761 28.505 1.00 79.56 120 ASP A C 1
ATOM 942 O O . ASP A 1 120 ? -14.632 5.770 28.882 1.00 79.56 120 ASP A O 1
ATOM 946 N N . LEU A 1 121 ? -15.313 4.434 27.211 1.00 74.56 121 LEU A N 1
ATOM 947 C CA . LEU A 1 121 ? -14.688 5.206 26.138 1.00 74.56 121 LEU A CA 1
ATOM 948 C C . LEU A 1 121 ? -15.676 6.204 25.521 1.00 74.56 121 LEU A C 1
ATOM 950 O O . LEU A 1 121 ? -16.758 5.828 25.064 1.00 74.56 121 LEU A O 1
ATOM 954 N N . ASP A 1 122 ? -15.271 7.475 25.480 1.00 73.25 122 ASP A N 1
ATOM 955 C CA . ASP A 1 122 ? -16.038 8.573 24.888 1.00 73.25 122 ASP A CA 1
ATOM 956 C C . ASP A 1 122 ? -15.583 8.904 23.452 1.00 73.25 122 ASP A C 1
ATOM 958 O O . ASP A 1 122 ? -14.452 8.625 23.043 1.00 73.25 122 ASP A O 1
ATOM 962 N N . GLU A 1 123 ? -16.465 9.537 22.677 1.00 74.19 123 GLU A N 1
ATOM 963 C CA . GLU A 1 123 ? -16.215 9.968 21.296 1.00 74.19 123 GLU A CA 1
ATOM 964 C C . GLU A 1 123 ? -15.036 10.954 21.196 1.00 74.19 123 GLU A C 1
ATOM 966 O O . GLU A 1 123 ? -14.261 10.904 20.232 1.00 74.19 123 GLU A O 1
ATOM 971 N N . GLY A 1 124 ? -14.823 11.784 22.226 1.00 78.88 124 GLY A N 1
ATOM 972 C CA . GLY A 1 124 ? -13.661 12.670 22.317 1.00 78.88 124 GLY A CA 1
ATOM 973 C C . GLY A 1 124 ? -12.330 11.912 22.371 1.00 78.88 124 GLY A C 1
ATOM 974 O O . GLY A 1 124 ? -11.369 12.296 21.702 1.00 78.88 124 GLY A O 1
ATOM 975 N N . THR A 1 125 ? -12.279 10.786 23.091 1.00 80.38 125 THR A N 1
ATOM 976 C CA . THR A 1 125 ? -11.087 9.925 23.158 1.00 80.38 125 THR A CA 1
ATOM 977 C C . THR A 1 125 ? -10.803 9.278 21.807 1.00 80.38 125 THR A C 1
ATOM 979 O O . THR A 1 125 ? -9.664 9.300 21.347 1.00 80.38 125 THR A O 1
ATOM 982 N N . VAL A 1 126 ? -11.838 8.771 21.130 1.00 79.25 126 VAL A N 1
ATOM 983 C CA . VAL A 1 126 ? -11.708 8.142 19.804 1.00 79.25 126 VAL A CA 1
ATOM 984 C C . VAL A 1 126 ? -11.187 9.146 18.772 1.00 79.25 126 VAL A C 1
ATOM 986 O O . VAL A 1 126 ? -10.267 8.841 18.012 1.00 79.25 126 VAL A O 1
ATOM 989 N N . THR A 1 127 ? -11.717 10.369 18.789 1.00 80.38 127 THR A N 1
ATOM 990 C CA . THR A 1 127 ? -11.274 11.456 17.903 1.00 80.38 127 THR A CA 1
ATOM 991 C C . THR A 1 127 ? -9.813 11.841 18.161 1.00 80.38 127 THR A C 1
ATOM 993 O O . THR A 1 127 ? -9.030 11.988 17.217 1.00 80.38 127 THR A O 1
ATOM 996 N N . ALA A 1 128 ? -9.413 11.954 19.433 1.00 82.75 128 ALA A N 1
ATOM 997 C CA . ALA A 1 128 ? -8.037 12.272 19.809 1.00 82.75 128 ALA A CA 1
ATOM 998 C C . ALA A 1 128 ? -7.054 11.179 19.355 1.00 82.75 128 ALA A C 1
ATOM 1000 O O . ALA A 1 128 ? -6.008 11.495 18.788 1.00 82.75 128 ALA A O 1
ATOM 1001 N N . THR A 1 129 ? -7.412 9.900 19.514 1.00 82.88 129 THR A N 1
ATOM 1002 C CA . THR A 1 129 ? -6.585 8.776 19.056 1.00 82.88 129 THR A CA 1
ATOM 1003 C C . THR A 1 129 ? -6.395 8.796 17.541 1.00 82.88 129 THR A C 1
ATOM 1005 O O . THR A 1 129 ? -5.265 8.685 17.074 1.00 82.88 129 THR A O 1
ATOM 1008 N N . PHE A 1 130 ? -7.459 9.002 16.756 1.00 79.62 130 PHE A N 1
ATOM 1009 C CA . PHE A 1 130 ? -7.341 9.094 15.293 1.00 79.62 130 PHE A CA 1
ATOM 1010 C C . PHE A 1 130 ? -6.506 10.287 14.817 1.00 79.62 130 PHE A C 1
ATOM 1012 O O . PHE A 1 130 ? -5.899 10.212 13.751 1.00 79.62 130 PHE A O 1
ATOM 1019 N N . THR A 1 131 ? -6.433 11.354 15.612 1.00 78.25 131 THR A N 1
ATOM 1020 C CA . THR A 1 131 ? -5.583 12.517 15.320 1.00 78.25 131 THR A CA 1
ATOM 1021 C C . THR A 1 131 ? -4.106 12.223 15.613 1.00 78.25 131 THR A C 1
ATOM 1023 O O . THR A 1 131 ? -3.248 12.581 14.816 1.00 78.25 131 THR A O 1
ATOM 1026 N N . GLN A 1 132 ? -3.797 11.486 16.687 1.00 77.31 132 GLN A N 1
ATOM 1027 C CA . GLN A 1 132 ? -2.421 11.099 17.048 1.00 77.31 132 GLN A CA 1
ATOM 1028 C C . GLN A 1 132 ? -1.770 10.103 16.070 1.00 77.31 132 GLN A C 1
ATOM 1030 O O . GLN A 1 132 ? -0.550 9.981 16.035 1.00 77.31 132 GLN A O 1
ATOM 1035 N N . PHE A 1 133 ? -2.555 9.411 15.235 1.00 68.88 133 PHE A N 1
ATOM 1036 C CA . PHE A 1 133 ? -2.040 8.515 14.185 1.00 68.88 133 PHE A CA 1
ATOM 1037 C C . PHE A 1 133 ? -1.252 9.229 13.064 1.00 68.88 133 PHE A C 1
ATOM 1039 O O . PHE A 1 133 ? -0.723 8.561 12.169 1.00 68.88 133 PHE A O 1
ATOM 1046 N N . GLU A 1 134 ? -1.192 10.562 13.079 1.00 60.22 134 GLU A N 1
ATOM 1047 C CA . GLU A 1 134 ? -0.427 11.378 12.132 1.00 60.22 134 GLU A CA 1
ATOM 1048 C C . GLU A 1 134 ? 1.094 11.319 12.382 1.00 60.22 134 GLU A C 1
ATOM 1050 O O . GLU A 1 134 ? 1.853 11.364 11.414 1.00 60.22 134 GLU A O 1
ATOM 1055 N N . ASP A 1 135 ? 1.519 11.111 13.637 1.00 57.12 135 ASP A N 1
ATOM 1056 C CA . ASP A 1 135 ? 2.927 11.176 14.080 1.00 57.12 135 ASP A CA 1
ATOM 1057 C C . ASP A 1 135 ? 3.689 9.831 14.027 1.00 57.12 135 ASP A C 1
ATOM 1059 O O . ASP A 1 135 ? 4.863 9.763 14.402 1.00 57.12 135 ASP A O 1
ATOM 1063 N N . LEU A 1 136 ? 3.032 8.754 13.583 1.00 52.44 136 LEU A N 1
ATOM 1064 C CA . LEU A 1 136 ? 3.615 7.407 13.431 1.00 52.44 136 LEU A CA 1
ATOM 1065 C C . LEU A 1 136 ? 4.128 7.147 12.011 1.00 52.44 136 LEU A C 1
ATOM 1067 O O . LEU A 1 136 ? 5.056 6.325 11.864 1.00 52.44 136 LEU A O 1
#

pLDDT: mean 80.87, std 11.35, range [49.31, 93.0]

Radius of gyration: 22.83 Å; chains: 1; bounding box: 47×68×56 Å

Foldseek 3Di:
DDDDPDDPVVVVVVVVVVVPDPVVVVCVVPVPDDLPCAQPDADPVRFFWHWDWDDDVPDIWIWTAGPCVVVVPVPDPDDDDRIGGSVVVVVVVLVVVLVVCLPPVNLVVVQVVCCVVPVPDHSVNSNVVSVVVVVD

Organism: NCBI:txid1123501